Protein AF-A0A1Q7B1U1-F1 (afdb_monomer_lite)

Radius of gyration: 17.88 Å; chains: 1; bounding box: 32×27×49 Å

Foldseek 3Di:
DLVVQAVCQVVVHDDDDAPVSCLVCVVPGPDDDPDDDDLVSDDDDDQDQDDCVVDVPRPNVVSVVVNCCCLDPVNLVVQLCPCCVPRVGHRDHRDRPHDDDD

Sequence (102 aa):
MGATLQMASEKRAYTLTDIGTYLAWKSRVELVALVEGDPELYNVYHVLEPNPKNAPRINVAGGRAFADFMVDTATQRLIGDFGRTRFGRPLFVPDAGKVDRW

Structure (mmCIF, N/CA/C/O backbone):
data_AF-A0A1Q7B1U1-F1
#
_entry.id   AF-A0A1Q7B1U1-F1
#
loop_
_atom_site.group_PDB
_atom_site.id
_atom_site.type_symbol
_atom_site.label_atom_id
_atom_site.label_alt_id
_atom_site.label_comp_id
_atom_site.label_asym_id
_atom_site.label_entity_id
_atom_site.label_seq_id
_atom_site.pdbx_PDB_ins_code
_atom_site.Cartn_x
_atom_site.Cartn_y
_atom_site.Cartn_z
_atom_site.occupancy
_atom_site.B_iso_or_equiv
_atom_site.auth_seq_id
_atom_site.auth_comp_id
_atom_site.auth_asym_id
_atom_site.auth_atom_id
_atom_site.pdbx_PDB_model_num
ATOM 1 N N . MET A 1 1 ? -8.579 9.941 5.973 1.00 89.19 1 MET A N 1
ATOM 2 C CA . MET A 1 1 ? -9.266 8.923 6.797 1.00 89.19 1 MET A CA 1
ATOM 3 C C . MET A 1 1 ? -9.070 9.074 8.311 1.00 89.19 1 MET A C 1
ATOM 5 O O . MET A 1 1 ? -10.010 8.777 9.030 1.00 89.19 1 MET A O 1
ATOM 9 N N . GLY A 1 2 ? -7.938 9.572 8.838 1.00 94.25 2 GLY A N 1
ATOM 10 C CA . GLY A 1 2 ? -7.732 9.697 10.300 1.00 94.25 2 GLY A CA 1
ATOM 11 C C . GLY A 1 2 ? -8.827 10.462 11.068 1.00 94.25 2 GLY A C 1
ATOM 12 O O . GLY A 1 2 ? -9.352 9.956 12.053 1.00 94.25 2 GLY A O 1
ATOM 13 N N . ALA A 1 3 ? -9.254 11.627 10.566 1.00 96.69 3 ALA A N 1
ATOM 14 C CA . ALA A 1 3 ? -10.364 12.383 11.160 1.00 96.69 3 ALA A CA 1
ATOM 15 C C . ALA A 1 3 ? -11.701 11.610 11.140 1.00 96.69 3 ALA A C 1
ATOM 17 O O . ALA A 1 3 ? -12.490 11.718 12.074 1.00 96.69 3 ALA A O 1
ATOM 18 N N . THR A 1 4 ? -11.940 10.792 10.108 1.00 97.56 4 THR A N 1
ATOM 19 C CA . THR A 1 4 ? -13.117 9.912 10.017 1.00 97.56 4 THR A CA 1
ATOM 20 C C . THR A 1 4 ? -13.097 8.853 11.117 1.00 97.56 4 THR A C 1
ATOM 22 O O . THR A 1 4 ? -14.113 8.642 11.770 1.00 97.56 4 THR A O 1
ATOM 25 N N . LEU A 1 5 ? -11.937 8.232 11.370 1.00 98.06 5 LEU A N 1
ATOM 26 C CA . LEU A 1 5 ? -11.771 7.273 12.468 1.00 98.06 5 LEU A CA 1
ATOM 27 C C . LEU A 1 5 ? -11.994 7.925 13.829 1.00 98.06 5 LEU A C 1
ATOM 29 O O . LEU A 1 5 ? -12.694 7.366 14.667 1.00 98.06 5 LEU A O 1
ATOM 33 N N . GLN A 1 6 ? -11.435 9.114 14.040 1.00 97.94 6 GLN A N 1
ATOM 34 C CA . GLN A 1 6 ? -11.639 9.851 15.280 1.00 97.94 6 GLN A CA 1
ATOM 35 C C . GLN A 1 6 ? -13.126 10.157 15.509 1.00 97.94 6 GLN A C 1
ATOM 37 O O . GLN A 1 6 ? -13.664 9.826 16.562 1.00 97.94 6 GLN A O 1
ATOM 42 N N . MET A 1 7 ? -13.816 10.692 14.499 1.00 98.25 7 MET A N 1
ATOM 43 C CA . MET A 1 7 ? -15.244 10.994 14.598 1.00 98.25 7 MET A CA 1
ATOM 44 C C . MET A 1 7 ? -16.090 9.737 14.839 1.00 98.25 7 MET A C 1
ATOM 46 O O . MET A 1 7 ? -17.018 9.770 15.646 1.00 98.25 7 MET A O 1
ATOM 50 N N . ALA A 1 8 ? -15.788 8.628 14.158 1.00 98.50 8 ALA A N 1
ATOM 51 C CA . ALA A 1 8 ? -16.486 7.363 14.373 1.00 98.50 8 ALA A CA 1
ATOM 52 C C . ALA A 1 8 ? -16.271 6.839 15.802 1.00 98.50 8 ALA A C 1
ATOM 54 O O . ALA A 1 8 ? -17.232 6.402 16.433 1.00 98.50 8 ALA A O 1
ATOM 55 N N . SER A 1 9 ? -15.055 6.968 16.343 1.00 98.12 9 SER A N 1
ATOM 56 C CA . SER A 1 9 ? -14.750 6.637 17.739 1.00 98.12 9 SER A CA 1
ATOM 57 C C . SER A 1 9 ? 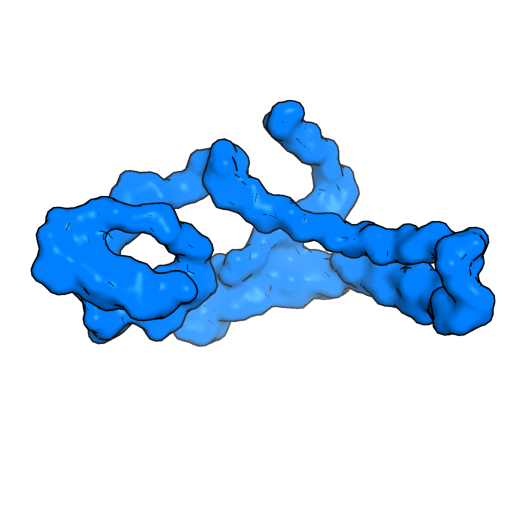-15.574 7.485 18.712 1.00 98.12 9 SER A C 1
ATOM 59 O O . SER A 1 9 ? -16.273 6.939 19.558 1.00 98.12 9 SER A O 1
ATOM 61 N N . GLU A 1 10 ? -15.551 8.813 18.561 1.00 98.12 10 GLU A N 1
ATOM 62 C CA . GLU A 1 10 ? -16.276 9.757 19.428 1.00 98.12 10 GLU A CA 1
ATOM 63 C C . GLU A 1 10 ? -17.796 9.536 19.388 1.00 98.12 10 GLU A C 1
ATOM 65 O O . GLU A 1 10 ? -18.485 9.656 20.400 1.00 98.12 10 GLU A O 1
ATOM 70 N N . LYS A 1 11 ? -18.334 9.186 18.214 1.00 98.38 11 LYS A N 1
ATOM 71 C CA . LYS A 1 11 ? -19.768 8.932 18.018 1.00 98.38 11 LYS A CA 1
ATOM 72 C C . LYS A 1 11 ? -20.191 7.500 18.338 1.00 98.38 11 LYS A C 1
ATOM 74 O O . LYS A 1 11 ? -21.390 7.228 18.301 1.00 98.38 11 LYS A O 1
ATOM 79 N N . ARG A 1 12 ? -19.250 6.600 18.647 1.00 97.75 12 ARG A N 1
ATOM 80 C CA . ARG A 1 12 ? -19.490 5.150 18.774 1.00 97.75 12 ARG A CA 1
ATOM 81 C C . ARG A 1 12 ? -20.206 4.583 17.540 1.00 97.75 12 ARG A C 1
ATOM 83 O O . ARG A 1 12 ? -21.205 3.878 17.650 1.00 97.75 12 ARG A O 1
ATOM 90 N N . ALA A 1 13 ? -19.717 4.959 16.364 1.00 98.31 13 ALA A N 1
ATOM 91 C CA . ALA A 1 13 ? -20.271 4.592 15.067 1.00 98.31 13 ALA A CA 1
ATOM 92 C C . ALA A 1 13 ? -19.333 3.648 14.298 1.00 98.31 13 ALA A C 1
ATOM 94 O O . ALA A 1 13 ? -18.176 3.447 14.668 1.00 98.31 13 ALA A O 1
ATOM 95 N N . TYR A 1 14 ? -19.831 3.103 13.190 1.00 98.31 14 TYR A N 1
ATOM 96 C CA . TYR A 1 14 ? -19.043 2.303 12.254 1.00 98.31 14 TYR A CA 1
ATOM 97 C C . TYR A 1 14 ? -18.458 3.175 11.141 1.00 98.31 14 TYR A C 1
ATOM 99 O O . TYR A 1 14 ? -19.056 4.171 10.734 1.00 98.31 14 TYR A O 1
ATOM 107 N N . THR A 1 15 ? -17.302 2.777 10.615 1.00 98.00 15 THR A N 1
ATOM 108 C CA . THR A 1 15 ? -16.720 3.353 9.399 1.00 98.00 15 THR A CA 1
ATOM 109 C C . THR A 1 15 ? -15.899 2.300 8.668 1.00 98.00 15 THR A C 1
ATOM 111 O O . THR A 1 15 ? -15.296 1.433 9.298 1.00 98.00 15 THR A O 1
ATOM 114 N N . LEU A 1 16 ? -15.829 2.416 7.344 1.00 97.81 16 LEU A N 1
ATOM 115 C CA . LEU A 1 16 ? -14.838 1.715 6.535 1.00 97.81 16 LEU A CA 1
ATOM 116 C C . LEU A 1 16 ? -13.529 2.522 6.525 1.00 97.81 16 LEU A C 1
ATOM 118 O O . LEU A 1 16 ? -13.553 3.755 6.496 1.00 97.81 16 LEU A O 1
ATOM 122 N N . THR A 1 17 ? -12.387 1.841 6.575 1.00 97.31 17 THR A N 1
ATOM 123 C CA . THR A 1 17 ? -11.050 2.443 6.465 1.00 97.31 17 THR A CA 1
ATOM 124 C C . THR A 1 17 ? -10.070 1.427 5.887 1.00 97.31 17 THR A C 1
ATOM 126 O O . THR A 1 17 ? -10.273 0.224 6.030 1.00 97.31 17 THR A O 1
ATOM 129 N N . ASP A 1 18 ? -8.967 1.896 5.305 1.00 96.44 18 ASP A N 1
ATOM 130 C CA . ASP A 1 18 ? -7.839 1.032 4.968 1.00 96.44 18 ASP A CA 1
ATOM 131 C C . ASP A 1 18 ? -7.038 0.628 6.223 1.00 96.44 18 ASP A C 1
ATOM 133 O O . ASP A 1 18 ? -6.997 1.355 7.228 1.00 96.44 18 ASP A O 1
ATOM 137 N N . ILE A 1 19 ? -6.371 -0.530 6.153 1.00 94.88 19 ILE A N 1
ATOM 138 C CA . ILE A 1 19 ? -5.614 -1.106 7.273 1.00 94.88 19 ILE A CA 1
ATOM 139 C C . ILE A 1 19 ? -4.422 -0.233 7.694 1.00 94.88 19 ILE A C 1
ATOM 141 O O . ILE A 1 19 ? -4.100 -0.168 8.880 1.00 94.88 19 ILE A O 1
ATOM 145 N N . GLY A 1 20 ? -3.788 0.477 6.755 1.00 95.12 20 GLY A N 1
ATOM 146 C CA . GLY A 1 20 ? -2.653 1.355 7.038 1.00 95.12 20 GLY A CA 1
ATOM 147 C C . GLY A 1 20 ? -3.057 2.530 7.922 1.00 95.12 20 GLY A C 1
ATOM 148 O O . GLY A 1 20 ? -2.431 2.775 8.958 1.00 95.12 20 GLY A O 1
ATOM 149 N N . THR A 1 21 ? -4.150 3.208 7.568 1.00 96.44 21 THR A N 1
ATOM 150 C CA . THR A 1 21 ? -4.740 4.266 8.393 1.00 96.44 21 THR A CA 1
ATOM 151 C C . THR A 1 21 ? -5.166 3.717 9.754 1.00 96.44 21 THR A C 1
ATOM 153 O O . THR A 1 21 ? -4.828 4.331 10.770 1.00 96.44 21 THR A O 1
ATOM 156 N N . TYR A 1 22 ? -5.854 2.568 9.806 1.00 96.56 22 TYR A N 1
ATOM 157 C CA . TYR A 1 22 ? -6.287 1.979 11.078 1.00 96.56 22 TYR A CA 1
ATOM 158 C C . TYR A 1 22 ? -5.104 1.707 12.010 1.00 96.56 22 TYR A C 1
ATOM 160 O O . TYR A 1 22 ? -5.102 2.178 13.144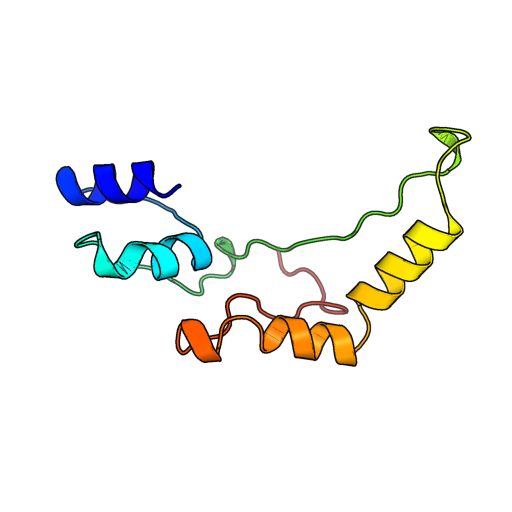 1.00 96.56 22 TYR A O 1
ATOM 168 N N . LEU A 1 23 ? -4.057 1.022 11.537 1.00 95.75 23 LEU A N 1
ATOM 169 C CA . LEU A 1 23 ? -2.885 0.700 12.357 1.00 95.75 23 LEU A CA 1
ATOM 170 C C . LEU A 1 23 ? -2.124 1.952 12.815 1.00 95.75 23 LEU A C 1
ATOM 172 O O . LEU A 1 23 ? -1.627 1.983 13.940 1.00 95.75 23 LEU A O 1
ATOM 176 N N . ALA A 1 24 ? -2.068 3.002 11.992 1.00 95.31 24 ALA A N 1
ATOM 177 C CA . ALA A 1 24 ? -1.454 4.275 12.370 1.00 9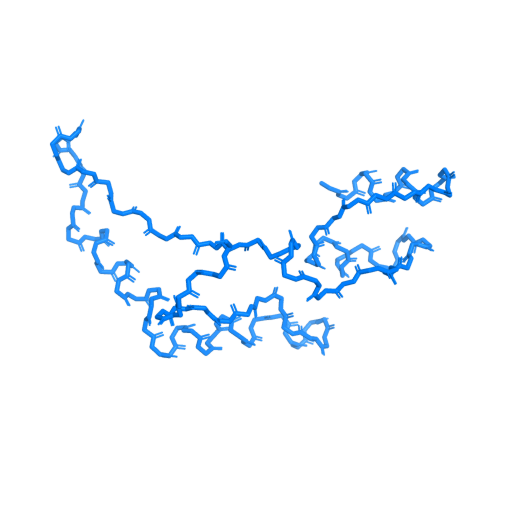5.31 24 ALA A CA 1
ATOM 178 C C . ALA A 1 24 ? -2.241 5.038 13.454 1.00 95.31 24 ALA A C 1
ATOM 180 O O . ALA A 1 24 ? -1.647 5.811 14.208 1.00 95.31 24 ALA A O 1
ATOM 181 N N . TRP A 1 25 ? -3.559 4.830 13.535 1.00 96.31 25 TRP A N 1
ATOM 182 C CA . TRP A 1 25 ? -4.454 5.509 14.478 1.00 96.31 25 TRP A CA 1
ATOM 183 C C . TRP A 1 25 ? -4.932 4.629 15.632 1.00 96.31 25 TRP A C 1
ATOM 185 O O . TRP A 1 25 ? -5.555 5.154 16.547 1.00 96.31 25 TRP A O 1
ATOM 195 N N . LYS A 1 26 ? -4.619 3.329 15.635 1.00 94.56 26 LYS A N 1
ATOM 196 C CA . LYS A 1 26 ? -5.145 2.342 16.590 1.00 94.56 26 LYS A CA 1
ATOM 197 C C . LYS A 1 26 ? -4.951 2.730 18.059 1.00 94.56 26 LYS A C 1
ATOM 199 O O . LYS A 1 26 ? -5.792 2.404 18.880 1.00 94.56 26 LYS A O 1
ATOM 204 N N . SER A 1 27 ? -3.874 3.438 18.400 1.00 95.38 27 SER A N 1
ATOM 205 C CA . SER A 1 27 ? -3.624 3.914 19.771 1.00 95.38 27 SER A CA 1
ATOM 206 C C . SER A 1 27 ? -4.373 5.199 20.152 1.00 95.38 27 SER A C 1
ATOM 208 O O . SER A 1 27 ? -4.277 5.635 21.293 1.00 95.38 27 SER A O 1
ATOM 210 N N . ARG A 1 28 ? -5.073 5.834 19.205 1.00 96.69 28 ARG A N 1
ATOM 211 C CA . ARG A 1 28 ? -5.758 7.131 19.359 1.00 96.69 28 ARG A CA 1
ATOM 212 C C . ARG A 1 28 ? -7.282 7.022 19.317 1.00 96.69 28 ARG A C 1
ATOM 214 O O . ARG A 1 28 ? -7.954 8.034 19.480 1.00 96.69 28 ARG A O 1
ATOM 221 N N . VAL A 1 29 ? -7.818 5.838 19.029 1.00 97.44 29 VAL A N 1
ATOM 222 C CA . VAL A 1 29 ? -9.256 5.585 18.879 1.00 97.44 29 VAL A CA 1
ATOM 223 C C . VAL A 1 29 ? -9.644 4.326 19.644 1.00 97.44 29 VAL A C 1
ATOM 225 O O . VAL A 1 29 ? -8.827 3.427 19.814 1.00 97.44 29 VAL A O 1
ATOM 228 N N . GLU A 1 30 ? -10.907 4.232 20.047 1.00 97.19 30 GLU A N 1
ATOM 229 C CA . GLU A 1 30 ? -11.480 3.058 20.725 1.00 97.19 30 GLU A CA 1
ATOM 230 C C . GLU A 1 30 ? -12.134 2.072 19.736 1.00 97.19 30 GLU A C 1
ATOM 232 O O . GLU A 1 30 ? -12.864 1.161 20.121 1.00 97.19 30 GLU A O 1
ATOM 237 N N . LEU A 1 31 ? -11.882 2.248 18.435 1.00 97.62 31 LEU A N 1
ATOM 238 C CA . LEU A 1 31 ? -12.436 1.408 17.377 1.00 97.62 31 LEU A CA 1
ATOM 239 C C . LEU A 1 31 ? -11.694 0.071 17.260 1.00 97.62 31 LEU A C 1
ATOM 241 O O . LEU A 1 31 ? -10.460 0.005 17.209 1.00 97.62 31 LEU A O 1
ATOM 245 N N . VAL A 1 32 ? -12.466 -0.999 17.100 1.00 96.56 32 VAL A N 1
ATOM 246 C CA . VAL A 1 32 ? -11.971 -2.346 16.801 1.00 96.56 32 VAL A CA 1
ATOM 247 C C . VAL A 1 32 ? -12.356 -2.747 15.380 1.00 96.56 32 VAL A C 1
ATOM 249 O O . VAL A 1 32 ? -13.401 -2.341 14.873 1.00 96.56 32 VAL A O 1
ATOM 252 N N . ALA A 1 33 ? -11.509 -3.541 14.726 1.00 95.44 33 ALA A N 1
ATOM 253 C CA . ALA A 1 33 ? -11.863 -4.150 1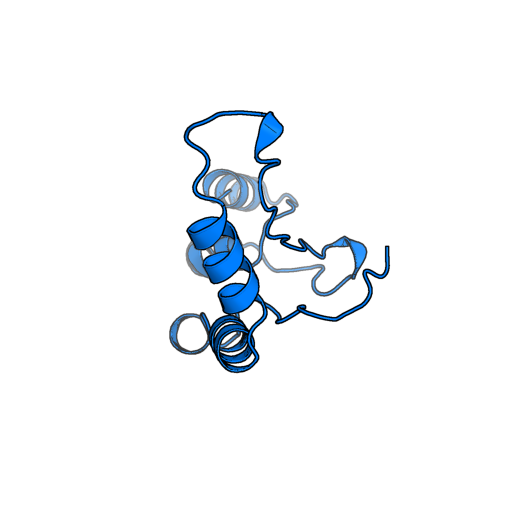3.450 1.00 95.44 33 ALA A CA 1
ATOM 254 C C . ALA A 1 33 ? -12.942 -5.218 13.685 1.00 95.44 33 ALA A C 1
ATOM 256 O O . ALA A 1 33 ? -12.733 -6.143 14.466 1.00 95.44 33 ALA A O 1
ATOM 257 N N . LEU A 1 34 ? -14.092 -5.067 13.028 1.00 96.88 34 LEU A N 1
ATOM 258 C CA . LEU A 1 34 ? -15.202 -6.026 13.106 1.00 96.88 34 LEU A CA 1
ATOM 259 C C . LEU A 1 34 ? -15.264 -6.951 11.893 1.00 96.88 34 LEU A C 1
ATOM 261 O O . LEU A 1 34 ? -15.709 -8.086 12.012 1.00 96.88 34 LEU A O 1
ATOM 265 N N . VAL A 1 35 ? -14.809 -6.458 10.741 1.00 96.38 35 VAL A N 1
ATOM 266 C CA . VAL A 1 35 ? -14.730 -7.196 9.481 1.00 96.38 35 VAL A CA 1
ATOM 267 C C . VAL A 1 35 ? -13.383 -6.867 8.839 1.00 96.38 35 VAL A C 1
ATOM 269 O O . VAL A 1 35 ? -13.046 -5.694 8.679 1.00 96.38 35 VAL A O 1
ATOM 272 N N . GLU A 1 36 ? -12.601 -7.891 8.498 1.00 94.25 36 GLU A N 1
ATOM 273 C CA . GLU A 1 36 ? -11.365 -7.779 7.718 1.00 94.25 36 GLU A CA 1
ATOM 274 C C . GLU A 1 36 ? -11.153 -9.046 6.873 1.00 94.25 36 GLU A C 1
ATOM 276 O O . GLU A 1 36 ? -11.623 -10.122 7.231 1.00 94.25 36 GLU A O 1
ATOM 281 N N . GLY A 1 37 ? -10.430 -8.924 5.756 1.00 90.00 37 GLY A N 1
ATOM 282 C CA . GLY A 1 37 ? -10.017 -10.066 4.928 1.00 90.00 37 GLY A CA 1
ATOM 283 C C . GLY A 1 37 ? -11.031 -10.545 3.886 1.00 90.00 37 GLY A C 1
ATOM 284 O O . GLY A 1 37 ? -10.677 -11.410 3.083 1.00 90.00 37 GLY A O 1
ATOM 285 N N . ASP A 1 38 ? -12.235 -9.970 3.859 1.00 92.31 38 ASP A N 1
ATOM 286 C CA . ASP A 1 38 ? -13.223 -10.240 2.814 1.00 92.31 38 ASP A CA 1
ATOM 287 C C . ASP A 1 38 ? -12.697 -9.792 1.429 1.00 92.31 38 ASP A C 1
ATOM 289 O O . ASP A 1 38 ? -12.166 -8.678 1.330 1.00 92.31 38 ASP A O 1
ATOM 293 N N . PRO A 1 39 ? -12.803 -10.623 0.371 1.00 89.75 39 PRO A N 1
ATOM 294 C CA . PRO A 1 39 ? -12.390 -10.254 -0.983 1.00 89.75 39 PRO A CA 1
ATOM 295 C C . PRO A 1 39 ? -13.048 -8.980 -1.527 1.00 89.75 39 PRO A C 1
ATOM 297 O O . PRO A 1 39 ? -12.402 -8.257 -2.282 1.00 89.75 39 PRO A O 1
ATOM 300 N N . GLU A 1 40 ? -14.279 -8.651 -1.119 1.00 91.75 40 GLU A N 1
ATOM 301 C CA . GLU A 1 40 ? -14.947 -7.400 -1.518 1.00 91.75 40 GLU A CA 1
ATOM 302 C C . GLU A 1 40 ? -14.244 -6.152 -0.958 1.00 91.75 40 GLU A C 1
ATOM 304 O O . GLU A 1 40 ? -14.425 -5.043 -1.459 1.00 91.75 40 GLU A O 1
ATOM 309 N N . LEU A 1 41 ? -13.410 -6.319 0.073 1.00 93.69 41 LEU A N 1
ATOM 310 C CA . LEU A 1 41 ? -12.621 -5.249 0.683 1.00 93.69 41 LEU A CA 1
ATOM 311 C C . LEU A 1 41 ? -11.213 -5.130 0.085 1.00 93.69 41 LEU A C 1
ATOM 313 O O . LEU A 1 41 ? -10.413 -4.315 0.560 1.00 93.69 41 LEU A O 1
ATOM 317 N N . TYR A 1 42 ? -10.868 -5.939 -0.920 1.00 92.25 42 TYR A N 1
ATOM 318 C CA . TYR A 1 42 ? -9.551 -5.870 -1.544 1.00 92.25 42 TYR A CA 1
ATOM 319 C C . TYR A 1 42 ? -9.416 -4.581 -2.351 1.00 92.25 42 TYR A C 1
ATOM 321 O O . TYR A 1 42 ? -10.153 -4.318 -3.296 1.00 92.25 42 TYR A O 1
ATOM 329 N N . ASN A 1 43 ? -8.419 -3.781 -1.983 1.00 94.00 43 ASN A N 1
ATOM 330 C CA . ASN A 1 43 ? -8.033 -2.584 -2.713 1.00 94.00 43 ASN A CA 1
ATOM 331 C C . ASN A 1 43 ? -6.811 -2.904 -3.585 1.00 94.00 43 ASN A C 1
ATOM 333 O O . ASN A 1 43 ? -5.670 -2.745 -3.140 1.00 94.00 43 ASN A O 1
ATOM 337 N N . VAL A 1 44 ? -7.059 -3.440 -4.783 1.00 93.12 44 VAL A N 1
ATOM 338 C CA . VAL A 1 44 ? -6.016 -3.869 -5.729 1.00 93.12 44 VAL A CA 1
ATOM 339 C C . VAL A 1 44 ? -5.412 -2.655 -6.436 1.00 93.12 44 VAL A C 1
ATOM 341 O O . VAL A 1 44 ? -6.118 -1.730 -6.831 1.00 93.12 44 VAL A O 1
ATOM 344 N N . TYR A 1 45 ? -4.087 -2.656 -6.587 1.00 95.19 45 TYR A N 1
ATOM 345 C CA . TYR A 1 45 ? -3.342 -1.583 -7.241 1.00 95.19 45 TYR A CA 1
ATOM 346 C C . TYR A 1 45 ? -2.790 -2.056 -8.583 1.00 95.19 45 TYR A C 1
ATOM 348 O O . TYR A 1 45 ? -2.098 -3.071 -8.648 1.00 95.19 45 TYR A O 1
ATOM 356 N N . HIS A 1 46 ? -2.998 -1.256 -9.629 1.00 94.56 46 HIS A N 1
ATOM 357 C CA . HIS A 1 46 ? -2.432 -1.489 -10.958 1.00 94.56 46 HIS A CA 1
ATOM 358 C C . HIS A 1 46 ? -1.428 -0.397 -11.323 1.00 94.56 46 HIS A C 1
ATOM 360 O O . HIS A 1 46 ? -1.601 0.778 -10.993 1.00 94.56 46 HIS A O 1
ATOM 366 N N . VAL A 1 47 ? -0.382 -0.783 -12.052 1.00 95.44 47 VAL A N 1
ATOM 367 C CA . VAL A 1 47 ? 0.538 0.152 -12.708 1.00 95.44 47 VAL A CA 1
ATOM 368 C C . VAL A 1 47 ? 0.114 0.268 -14.165 1.00 95.44 47 VAL A C 1
ATOM 370 O O . VAL A 1 47 ? 0.042 -0.735 -14.870 1.00 95.44 47 VAL A O 1
ATOM 373 N N . LEU A 1 48 ? -0.184 1.489 -14.609 1.00 95.25 48 LEU A N 1
ATOM 374 C CA . LEU A 1 48 ? -0.641 1.760 -15.970 1.00 95.25 48 LEU A CA 1
ATOM 375 C C . LEU A 1 48 ? 0.428 2.520 -16.746 1.00 95.25 48 LEU A C 1
ATOM 377 O O . LEU A 1 48 ? 0.825 3.621 -16.364 1.00 95.25 48 LEU A O 1
ATOM 381 N N . GLU A 1 49 ? 0.859 1.944 -17.862 1.00 95.38 49 GLU A N 1
ATOM 382 C CA . GLU A 1 49 ? 1.750 2.597 -18.816 1.00 95.38 49 GLU A CA 1
ATOM 383 C C . GLU A 1 49 ? 0.930 3.557 -19.699 1.00 95.38 49 GLU A C 1
ATOM 385 O O . GLU A 1 49 ? 0.025 3.113 -20.414 1.00 95.38 49 GLU A O 1
ATOM 390 N N . PRO A 1 50 ? 1.193 4.879 -19.676 1.00 92.81 50 PRO A N 1
ATOM 391 C CA . PRO A 1 50 ? 0.438 5.818 -20.497 1.00 92.81 50 PRO A CA 1
ATOM 392 C C . PRO A 1 50 ? 0.659 5.568 -21.992 1.00 92.81 50 PRO A C 1
ATOM 394 O O . PRO A 1 50 ? 1.787 5.359 -22.439 1.00 92.81 50 PRO A O 1
ATOM 397 N N . ASN A 1 51 ? -0.409 5.668 -22.788 1.00 95.00 51 ASN A N 1
ATOM 398 C CA . ASN A 1 51 ? -0.314 5.530 -24.240 1.00 95.00 51 ASN A CA 1
ATOM 399 C C . ASN A 1 51 ? 0.600 6.629 -24.828 1.00 95.00 51 ASN A C 1
ATOM 401 O O . ASN A 1 51 ? 0.263 7.811 -24.704 1.00 95.00 51 ASN A O 1
ATOM 405 N N . PRO A 1 52 ? 1.699 6.281 -25.526 1.00 95.12 52 PRO A N 1
ATOM 406 C CA . PRO A 1 52 ? 2.644 7.258 -26.071 1.00 95.12 52 PRO A CA 1
ATOM 407 C C . PRO A 1 52 ? 2.027 8.221 -27.089 1.00 95.12 52 PRO A C 1
ATOM 409 O O . PRO A 1 52 ? 2.542 9.318 -27.288 1.00 95.12 52 PRO A O 1
ATOM 412 N N . LYS A 1 53 ? 0.901 7.851 -27.712 1.00 96.69 53 LYS A N 1
ATOM 413 C CA . LYS A 1 53 ? 0.172 8.724 -28.644 1.00 96.69 53 LYS A CA 1
ATOM 414 C C . LYS A 1 53 ? -0.504 9.910 -27.949 1.00 96.69 53 LYS A C 1
ATOM 416 O O . LYS A 1 53 ? -0.856 10.870 -28.624 1.00 96.69 53 LYS A O 1
ATOM 421 N N . ASN A 1 54 ? -0.683 9.861 -26.626 1.00 96.19 54 ASN A N 1
ATOM 422 C CA . ASN A 1 54 ? -1.401 10.898 -25.885 1.00 96.19 54 ASN A CA 1
ATOM 423 C C . ASN A 1 54 ? -0.547 12.147 -25.613 1.00 96.19 54 ASN A C 1
ATOM 425 O O . ASN A 1 54 ? -1.108 13.222 -25.419 1.00 96.19 54 ASN A O 1
ATOM 429 N N . ALA A 1 55 ? 0.787 12.034 -25.577 1.00 95.56 55 ALA A N 1
ATOM 430 C CA . ALA A 1 55 ? 1.676 13.186 -25.428 1.00 95.56 55 ALA A CA 1
ATOM 431 C C . ALA A 1 55 ? 3.127 12.871 -25.848 1.00 95.56 55 ALA A C 1
ATOM 433 O O . ALA A 1 55 ? 3.669 11.838 -25.456 1.00 95.56 55 ALA A O 1
ATOM 434 N N . PRO A 1 56 ? 3.826 13.804 -26.525 1.00 95.56 56 PRO A N 1
ATOM 435 C CA . PRO A 1 56 ? 5.184 13.578 -27.037 1.00 95.56 56 PRO A CA 1
ATOM 436 C C . PRO A 1 56 ? 6.266 13.508 -25.946 1.00 95.56 56 PRO A C 1
ATOM 438 O O . PRO A 1 56 ? 7.385 13.093 -26.219 1.00 95.56 56 PRO A O 1
ATOM 441 N N . ARG A 1 57 ? 5.957 13.930 -24.711 1.00 96.81 57 ARG A N 1
ATOM 442 C CA . ARG A 1 57 ? 6.896 13.923 -23.573 1.00 96.81 57 ARG A CA 1
ATOM 443 C C . ARG A 1 57 ? 6.798 12.666 -22.702 1.00 96.81 57 ARG A C 1
ATOM 445 O O . ARG A 1 57 ? 7.432 12.612 -21.652 1.00 96.81 57 ARG A O 1
ATOM 452 N N . ILE A 1 58 ? 5.974 11.689 -23.080 1.00 97.38 58 ILE A N 1
ATOM 453 C CA . ILE A 1 58 ? 5.826 10.449 -22.311 1.00 97.38 58 ILE A CA 1
ATOM 454 C C . ILE A 1 58 ? 7.138 9.664 -22.372 1.00 97.38 58 ILE A C 1
ATOM 456 O O . ILE A 1 58 ? 7.608 9.292 -23.446 1.00 97.38 58 ILE A O 1
ATOM 460 N N . ASN A 1 59 ? 7.717 9.384 -21.203 1.00 97.00 59 ASN A N 1
ATOM 461 C CA . ASN A 1 59 ? 8.895 8.533 -21.085 1.00 97.00 59 ASN A CA 1
ATOM 462 C C . ASN A 1 59 ? 8.481 7.055 -21.116 1.00 97.00 59 ASN A C 1
ATOM 464 O O . ASN A 1 59 ? 8.312 6.428 -20.071 1.00 97.00 59 ASN A O 1
ATOM 468 N N . VAL A 1 60 ? 8.311 6.511 -22.322 1.00 97.31 60 VAL A N 1
ATOM 469 C CA . VAL A 1 60 ? 7.885 5.117 -22.533 1.00 97.31 60 VAL A CA 1
ATOM 470 C C . VAL A 1 60 ? 8.856 4.131 -21.889 1.00 97.31 60 VAL A C 1
ATOM 472 O O . VAL A 1 60 ? 8.433 3.243 -21.158 1.00 97.31 60 VAL A O 1
ATOM 475 N N . ALA A 1 61 ? 10.159 4.315 -22.112 1.00 97.06 61 ALA A N 1
ATOM 476 C CA . ALA A 1 61 ? 11.176 3.408 -21.588 1.00 97.06 61 ALA A CA 1
ATOM 477 C C . ALA A 1 61 ? 11.192 3.393 -20.051 1.00 97.06 61 ALA A C 1
ATOM 479 O O . ALA A 1 61 ? 11.251 2.329 -19.443 1.00 97.06 61 ALA A O 1
ATOM 480 N N . GLY A 1 62 ? 11.088 4.567 -19.419 1.00 97.31 62 GLY A N 1
ATOM 481 C CA . GLY A 1 62 ? 11.021 4.682 -17.962 1.00 97.31 62 GLY A CA 1
ATOM 482 C C . GLY A 1 62 ? 9.727 4.115 -17.375 1.00 97.31 62 GLY A C 1
ATOM 483 O O . GLY A 1 62 ? 9.775 3.440 -16.350 1.00 97.31 62 GLY A O 1
ATOM 484 N N . GLY A 1 63 ? 8.588 4.342 -18.038 1.00 96.94 63 GLY A N 1
ATOM 485 C CA . GLY A 1 63 ? 7.307 3.749 -17.649 1.00 96.94 63 GLY A CA 1
ATOM 486 C C . GLY A 1 63 ? 7.364 2.223 -17.664 1.00 96.94 63 GLY A C 1
ATOM 487 O O . GLY A 1 63 ? 6.983 1.592 -16.678 1.00 96.94 63 GLY A O 1
ATOM 488 N N . ARG A 1 64 ? 7.947 1.651 -18.723 1.00 97.44 64 ARG A N 1
ATOM 489 C CA . ARG A 1 64 ? 8.124 0.205 -18.847 1.00 97.44 64 ARG A CA 1
ATOM 490 C C . ARG A 1 64 ? 9.054 -0.371 -17.796 1.00 97.44 64 ARG A C 1
ATOM 492 O O . ARG A 1 64 ? 8.690 -1.327 -17.121 1.00 97.44 64 ARG A O 1
ATOM 499 N N . ALA A 1 65 ? 10.214 0.254 -17.602 1.00 98.25 65 ALA A N 1
ATOM 500 C CA . ALA A 1 65 ? 11.162 -0.165 -16.576 1.00 98.25 65 ALA A CA 1
ATOM 501 C C . ALA A 1 65 ? 10.535 -0.151 -15.172 1.00 98.25 65 ALA A C 1
ATOM 503 O O . ALA A 1 65 ? 10.790 -1.050 -14.375 1.00 98.25 65 ALA A O 1
ATOM 504 N N . PHE A 1 66 ? 9.688 0.839 -14.869 1.00 98.19 66 PHE A N 1
ATOM 505 C CA . PHE A 1 66 ? 8.967 0.893 -13.600 1.00 98.19 66 PHE A CA 1
ATOM 506 C C . PHE A 1 66 ? 7.894 -0.198 -13.488 1.00 98.19 66 PHE A C 1
ATOM 508 O O . PHE A 1 66 ? 7.802 -0.845 -12.448 1.00 98.19 66 PHE A O 1
ATOM 515 N N . ALA A 1 67 ? 7.106 -0.429 -14.542 1.00 97.94 67 ALA A N 1
ATOM 516 C CA . ALA A 1 67 ? 6.104 -1.492 -14.556 1.00 97.94 67 ALA A CA 1
ATOM 517 C C . ALA A 1 67 ? 6.747 -2.873 -14.341 1.00 97.94 67 ALA A C 1
ATOM 519 O O . ALA A 1 67 ? 6.304 -3.618 -13.467 1.00 97.94 67 ALA A O 1
ATOM 520 N N . ASP A 1 68 ? 7.836 -3.165 -15.059 1.00 98.06 68 ASP A N 1
ATOM 521 C CA . ASP A 1 68 ? 8.601 -4.406 -14.914 1.00 98.06 68 ASP A CA 1
ATOM 522 C C . ASP A 1 68 ? 9.211 -4.527 -13.503 1.00 98.06 68 ASP A C 1
ATOM 524 O O . ASP A 1 68 ? 9.113 -5.579 -12.872 1.00 98.06 68 ASP A O 1
ATOM 528 N N . PHE A 1 69 ? 9.763 -3.437 -12.950 1.00 98.25 69 PHE A N 1
ATOM 529 C CA . PHE A 1 69 ? 10.264 -3.405 -11.572 1.00 98.25 69 PHE A CA 1
ATOM 530 C C . PHE A 1 69 ? 9.173 -3.727 -10.547 1.00 98.25 69 PHE A C 1
ATOM 532 O O . PHE A 1 69 ? 9.420 -4.492 -9.617 1.00 98.25 69 PHE A O 1
ATOM 539 N N . MET A 1 70 ? 7.973 -3.163 -10.700 1.00 98.19 70 MET A N 1
ATOM 540 C CA . MET A 1 70 ? 6.879 -3.343 -9.744 1.00 98.19 70 MET A CA 1
ATOM 541 C C . MET A 1 70 ? 6.368 -4.785 -9.697 1.00 98.19 70 MET A C 1
ATOM 543 O O . MET A 1 70 ? 5.940 -5.228 -8.631 1.00 98.19 70 MET A O 1
ATOM 547 N N . VAL A 1 71 ? 6.434 -5.528 -10.806 1.00 97.50 71 VAL A N 1
ATOM 548 C CA . VAL A 1 71 ? 6.003 -6.938 -10.870 1.00 97.50 71 VAL A CA 1
ATOM 549 C C . VAL A 1 71 ? 7.132 -7.943 -10.624 1.00 97.50 71 VAL A C 1
ATOM 551 O O . VAL A 1 71 ? 6.856 -9.136 -10.499 1.00 97.50 71 VAL A O 1
ATOM 554 N N . ASP A 1 72 ? 8.386 -7.491 -10.518 1.00 98.38 72 ASP A N 1
ATOM 555 C CA . ASP A 1 72 ? 9.524 -8.364 -10.234 1.00 98.38 72 ASP A CA 1
ATOM 556 C C . ASP A 1 72 ? 9.370 -9.106 -8.894 1.00 98.38 72 ASP A C 1
ATOM 558 O O . ASP A 1 72 ? 8.847 -8.583 -7.905 1.00 98.38 72 ASP A O 1
ATOM 562 N N . THR A 1 73 ? 9.877 -10.340 -8.839 1.00 98.00 73 THR A N 1
ATOM 563 C CA . THR A 1 73 ? 9.739 -11.204 -7.658 1.00 98.00 73 THR A CA 1
ATOM 564 C C . THR A 1 73 ? 10.390 -10.595 -6.414 1.00 98.00 73 THR A C 1
ATOM 566 O O . THR A 1 73 ? 9.8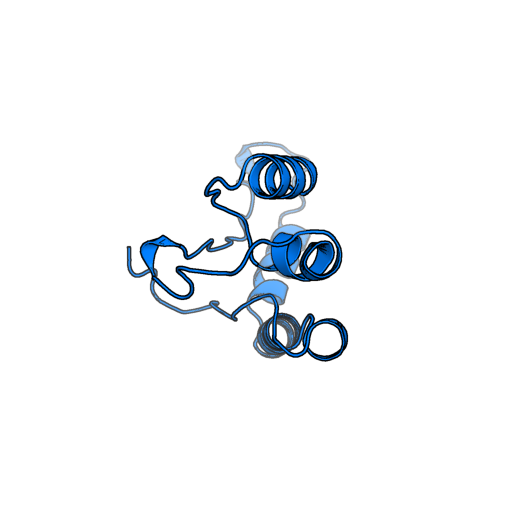43 -10.727 -5.316 1.00 98.00 73 THR A O 1
ATOM 569 N N . ALA A 1 74 ? 11.543 -9.929 -6.542 1.00 98.25 74 ALA A N 1
ATOM 570 C CA . ALA A 1 74 ? 12.206 -9.301 -5.402 1.00 98.25 74 ALA A CA 1
ATOM 571 C C . ALA A 1 74 ? 11.412 -8.090 -4.894 1.00 98.25 74 ALA A C 1
ATOM 573 O O . ALA A 1 74 ? 11.244 -7.925 -3.683 1.00 98.25 74 ALA A O 1
ATOM 574 N N . THR A 1 75 ? 10.850 -7.295 -5.805 1.00 98.44 75 THR A N 1
ATOM 575 C CA . THR A 1 75 ? 9.994 -6.153 -5.461 1.00 98.44 75 THR A CA 1
ATOM 576 C C . THR A 1 75 ? 8.698 -6.598 -4.792 1.00 98.44 75 THR A C 1
ATOM 578 O O . THR A 1 75 ? 8.311 -6.046 -3.765 1.00 98.44 75 THR A O 1
ATOM 581 N N . GLN A 1 76 ? 8.051 -7.647 -5.302 1.00 98.38 76 GLN A N 1
ATOM 582 C CA . GLN A 1 76 ? 6.851 -8.218 -4.688 1.00 98.38 76 GLN A CA 1
ATOM 583 C C . GLN A 1 76 ? 7.131 -8.736 -3.268 1.00 98.38 76 GLN A C 1
ATOM 585 O O . GLN A 1 76 ? 6.319 -8.525 -2.369 1.00 98.38 76 GLN A O 1
ATOM 590 N N . ARG A 1 77 ? 8.305 -9.333 -3.011 1.00 98.06 77 ARG A N 1
ATOM 591 C CA . ARG A 1 77 ? 8.722 -9.699 -1.642 1.00 98.06 77 ARG A CA 1
ATOM 592 C C . ARG A 1 77 ? 8.874 -8.471 -0.745 1.00 98.06 77 ARG A C 1
ATOM 594 O O . ARG A 1 77 ? 8.316 -8.460 0.347 1.00 98.06 77 ARG A O 1
ATOM 601 N N . LEU A 1 78 ? 9.543 -7.421 -1.228 1.00 98.06 78 LEU A N 1
ATOM 602 C CA . LEU A 1 78 ? 9.688 -6.159 -0.492 1.00 98.06 78 LEU A CA 1
ATOM 603 C C . LEU A 1 78 ? 8.320 -5.565 -0.113 1.00 98.06 78 LEU A C 1
ATOM 605 O O . LEU A 1 78 ? 8.121 -5.154 1.030 1.00 98.06 78 LEU A O 1
ATOM 609 N N . ILE A 1 79 ? 7.367 -5.559 -1.050 1.00 98.06 79 ILE A N 1
ATOM 610 C CA . ILE A 1 79 ? 5.989 -5.106 -0.814 1.00 98.06 79 ILE A CA 1
ATOM 611 C C . ILE A 1 79 ? 5.332 -5.937 0.298 1.00 98.06 79 ILE A C 1
ATOM 613 O O . ILE A 1 79 ? 4.752 -5.371 1.224 1.00 98.06 79 ILE A O 1
ATOM 617 N N . GLY A 1 80 ? 5.466 -7.265 0.247 1.00 97.31 80 GLY A N 1
ATOM 618 C CA . GLY A 1 80 ? 4.903 -8.183 1.242 1.00 97.31 80 GLY A CA 1
ATOM 619 C C . GLY A 1 80 ? 5.572 -8.144 2.620 1.00 97.31 80 GLY A C 1
ATOM 620 O O . GLY A 1 80 ? 5.013 -8.677 3.583 1.00 97.31 80 GLY A O 1
ATOM 621 N N . ASP A 1 81 ? 6.741 -7.516 2.735 1.00 97.81 81 ASP A N 1
ATOM 622 C CA . ASP A 1 81 ? 7.450 -7.298 4.000 1.00 97.81 81 ASP A CA 1
ATOM 623 C C . ASP A 1 81 ? 7.251 -5.894 4.571 1.00 97.81 81 ASP A C 1
ATOM 625 O O . ASP A 1 81 ? 7.479 -5.651 5.764 1.00 97.81 81 ASP A O 1
ATOM 629 N N . PHE A 1 82 ? 6.755 -4.970 3.752 1.00 97.50 82 PHE A N 1
ATOM 630 C CA . PHE A 1 82 ? 6.545 -3.595 4.153 1.00 97.50 82 PHE A CA 1
ATOM 631 C C . PHE A 1 82 ? 5.561 -3.486 5.329 1.00 97.50 82 PHE A C 1
ATOM 633 O O . PHE A 1 82 ? 4.436 -3.990 5.307 1.00 97.50 82 PHE A O 1
ATOM 640 N N . GLY A 1 83 ? 5.997 -2.788 6.380 1.00 96.12 83 GLY A N 1
ATOM 641 C CA . GLY A 1 83 ? 5.203 -2.517 7.579 1.00 96.12 83 GLY A CA 1
ATOM 642 C C . GLY A 1 83 ? 5.316 -3.553 8.698 1.00 96.12 83 GLY A C 1
ATOM 643 O O . GLY A 1 83 ? 4.998 -3.205 9.836 1.00 96.12 83 GLY A O 1
ATOM 644 N N . ARG A 1 84 ? 5.856 -4.757 8.444 1.00 95.81 84 ARG A N 1
ATOM 645 C CA . ARG A 1 84 ? 5.969 -5.828 9.456 1.00 95.81 84 ARG A CA 1
ATOM 646 C C . ARG A 1 84 ? 6.644 -5.361 10.745 1.00 95.81 84 ARG A C 1
ATOM 648 O O . ARG A 1 84 ? 6.059 -5.486 11.814 1.00 95.81 84 ARG A O 1
ATOM 655 N N . THR A 1 85 ? 7.830 -4.761 10.647 1.00 95.31 85 THR A N 1
ATOM 656 C CA . THR A 1 85 ? 8.605 -4.300 11.814 1.00 95.31 85 THR A CA 1
ATOM 657 C C . THR A 1 85 ? 7.870 -3.240 12.632 1.00 95.31 85 THR A C 1
ATOM 659 O O . THR A 1 85 ? 7.987 -3.206 13.852 1.00 95.31 85 THR A O 1
ATOM 662 N N . ARG A 1 86 ? 7.108 -2.361 11.972 1.00 94.56 86 ARG A N 1
ATOM 663 C CA . ARG A 1 86 ? 6.449 -1.224 12.626 1.00 94.56 86 ARG A CA 1
ATOM 664 C C . ARG A 1 86 ? 5.085 -1.584 13.210 1.00 94.56 86 ARG A C 1
ATOM 666 O O . ARG A 1 86 ? 4.706 -1.028 14.234 1.00 94.56 86 ARG A O 1
ATOM 673 N N . PHE A 1 87 ? 4.341 -2.458 12.541 1.00 94.50 87 PHE A N 1
ATOM 674 C CA . PHE A 1 87 ? 2.934 -2.713 12.847 1.00 94.50 87 PHE A CA 1
ATOM 675 C C . PHE A 1 87 ? 2.636 -4.168 13.235 1.00 94.50 87 PHE A C 1
ATOM 677 O O . PHE A 1 87 ? 1.483 -4.502 13.493 1.00 94.50 87 PHE A O 1
ATOM 684 N N . GLY A 1 88 ? 3.644 -5.045 13.255 1.00 93.81 88 GLY A N 1
ATOM 685 C CA . GLY A 1 88 ? 3.502 -6.470 13.576 1.00 93.81 88 GLY A CA 1
ATOM 686 C C . GLY A 1 88 ? 2.849 -7.311 12.472 1.00 93.81 88 GLY A C 1
ATOM 687 O O . GLY A 1 88 ? 2.728 -8.523 12.618 1.00 93.81 88 GLY A O 1
ATOM 688 N N . ARG A 1 89 ? 2.437 -6.691 11.359 1.00 93.75 89 ARG A N 1
ATOM 689 C CA . ARG A 1 89 ? 1.825 -7.339 10.189 1.00 93.75 89 ARG A CA 1
ATOM 690 C C . ARG A 1 89 ? 2.201 -6.593 8.902 1.00 93.75 89 ARG A C 1
ATOM 692 O O . ARG A 1 89 ? 2.526 -5.405 8.983 1.00 93.75 89 ARG A O 1
ATOM 699 N N . PRO A 1 90 ? 2.176 -7.252 7.730 1.00 95.25 90 PRO A N 1
ATOM 700 C CA . PRO A 1 90 ? 2.366 -6.560 6.461 1.00 95.25 90 PRO A CA 1
ATOM 701 C C . PRO A 1 90 ? 1.203 -5.602 6.184 1.00 95.25 90 PRO A C 1
ATOM 703 O O . PRO A 1 90 ? 0.063 -5.871 6.573 1.00 95.25 90 PRO A O 1
ATOM 706 N N . LEU A 1 91 ? 1.500 -4.487 5.513 1.00 95.81 91 LEU A N 1
ATOM 707 C CA . LEU A 1 91 ? 0.486 -3.521 5.071 1.00 95.81 91 LEU A CA 1
ATOM 708 C C . LEU A 1 91 ? -0.088 -3.840 3.692 1.00 95.81 91 LEU A C 1
ATOM 710 O O . LEU A 1 91 ? -1.220 -3.463 3.406 1.00 95.81 91 LEU A O 1
ATOM 714 N N . PHE A 1 92 ? 0.685 -4.529 2.857 1.00 96.56 92 PHE A N 1
ATOM 715 C CA . PHE A 1 92 ? 0.306 -4.889 1.498 1.00 96.56 92 PHE A CA 1
ATOM 716 C C . PHE A 1 92 ? 0.489 -6.387 1.283 1.00 96.56 92 PHE A C 1
ATOM 718 O O . PHE A 1 92 ? 1.347 -7.022 1.902 1.00 96.56 92 PHE A O 1
ATOM 725 N N . VAL A 1 93 ? -0.327 -6.946 0.394 1.00 95.06 93 VAL A N 1
ATOM 726 C CA . VAL A 1 93 ? -0.247 -8.345 -0.022 1.00 95.06 93 VAL A CA 1
ATOM 727 C C . VAL A 1 93 ? 0.222 -8.366 -1.477 1.00 95.06 93 VAL A C 1
ATOM 729 O O . VAL A 1 93 ? -0.406 -7.710 -2.305 1.00 95.06 93 VAL A O 1
ATOM 732 N N . PRO A 1 94 ? 1.312 -9.080 -1.806 1.00 96.50 94 PRO A N 1
ATOM 733 C CA . PRO A 1 94 ? 1.786 -9.191 -3.182 1.00 96.50 94 PRO A CA 1
ATOM 734 C C . PRO A 1 94 ? 0.746 -9.855 -4.081 1.00 96.50 94 PRO A C 1
ATOM 736 O O . PRO A 1 94 ? 0.156 -10.872 -3.699 1.00 96.50 94 PRO A O 1
ATOM 739 N N . ASP A 1 95 ? 0.550 -9.303 -5.274 1.00 95.25 95 ASP A N 1
ATOM 740 C CA . ASP A 1 95 ? -0.557 -9.675 -6.163 1.00 95.25 95 ASP A CA 1
ATOM 741 C C . ASP A 1 95 ? -0.161 -9.816 -7.639 1.00 95.25 95 ASP A C 1
ATOM 743 O O . ASP A 1 95 ? -0.936 -10.322 -8.446 1.00 95.25 95 ASP A O 1
ATOM 747 N N . ALA A 1 96 ? 1.073 -9.451 -8.006 1.00 95.56 96 ALA A N 1
ATOM 748 C CA . ALA A 1 96 ? 1.514 -9.527 -9.395 1.00 95.56 96 ALA A CA 1
ATOM 749 C C . ALA A 1 96 ? 1.378 -10.949 -9.974 1.00 95.56 96 ALA A C 1
ATOM 751 O O . ALA A 1 96 ? 1.775 -11.938 -9.354 1.00 95.56 96 ALA A O 1
ATOM 752 N N . GLY A 1 97 ? 0.832 -11.035 -11.190 1.00 91.19 97 GLY A N 1
ATOM 753 C CA . GLY A 1 97 ? 0.649 -12.290 -11.923 1.00 91.19 97 GLY A CA 1
ATOM 754 C C . GLY A 1 97 ? -0.547 -13.134 -11.476 1.00 91.19 97 GLY A C 1
ATOM 755 O O . GLY A 1 97 ? -0.753 -14.218 -12.023 1.00 91.19 97 GLY A O 1
ATOM 756 N N . LYS A 1 98 ? -1.342 -12.671 -10.505 1.00 91.06 98 LYS A N 1
ATOM 757 C CA . LYS A 1 98 ? -2.596 -13.330 -10.137 1.00 91.06 98 LYS A CA 1
ATOM 758 C C . LYS A 1 98 ? -3.729 -12.864 -11.045 1.00 91.06 98 LYS A C 1
ATOM 760 O O . LYS A 1 98 ? -3.706 -11.766 -11.588 1.00 91.06 98 LYS A O 1
ATOM 765 N N . VAL A 1 99 ? -4.704 -13.749 -11.229 1.00 87.25 99 VAL A N 1
ATOM 766 C CA . VAL A 1 99 ? -5.946 -13.405 -11.918 1.00 87.25 99 VAL A CA 1
ATOM 767 C C . VAL A 1 99 ? -6.833 -12.674 -10.931 1.00 87.25 99 VAL A C 1
ATOM 769 O O . VAL A 1 99 ? -7.111 -13.188 -9.845 1.00 87.25 99 VAL A O 1
ATOM 772 N N . ASP A 1 100 ? -7.281 -11.508 -11.355 1.00 81.56 100 ASP A N 1
ATOM 773 C CA . ASP A 1 100 ? -8.280 -10.711 -10.676 1.00 81.56 100 ASP A CA 1
ATOM 774 C C . ASP A 1 100 ? -9.588 -11.512 -10.518 1.00 81.56 100 ASP A C 1
ATOM 776 O O . ASP A 1 100 ? -10.120 -12.048 -11.491 1.00 81.56 100 ASP A O 1
ATOM 780 N N . ARG A 1 101 ? -10.075 -11.667 -9.279 1.00 71.38 101 ARG A N 1
ATOM 781 C CA . ARG A 1 101 ? -11.195 -12.573 -8.934 1.00 71.38 101 ARG A CA 1
ATOM 782 C C . ARG A 1 101 ? -12.539 -11.872 -8.690 1.00 71.38 101 ARG A C 1
ATOM 784 O O . ARG A 1 101 ? -13.369 -12.431 -7.976 1.00 71.38 101 ARG A O 1
ATOM 791 N N . TRP A 1 102 ? -12.731 -10.670 -9.223 1.00 66.12 102 TRP A N 1
ATOM 792 C CA . TRP A 1 102 ? -13.997 -9.937 -9.106 1.00 66.12 102 TRP A CA 1
ATOM 793 C C . TRP A 1 102 ? -15.054 -10.407 -10.106 1.00 66.12 102 TRP A C 1
ATOM 795 O O . TRP A 1 102 ? -14.690 -10.756 -11.253 1.00 66.12 102 TRP A O 1
#

pLDDT: mean 95.31, std 4.61, range [66.12, 98.5]

Secondary structure (DSSP, 8-state):
-HHHHHHHHHHT------HHHHHHHTTT-----SS---GGG-------PPPGGG-TT--HHHHHHHHHHHHSHHHHHHHHHTTHHHHSS-S----TTPPP--

=== Feature glossary ===
The features interleaved in this record are:

— What the protein is —

Sequence gives the chain of amino acids in standard one-letter code (A=alanine, C=cysteine, …, Y=tyrosine), re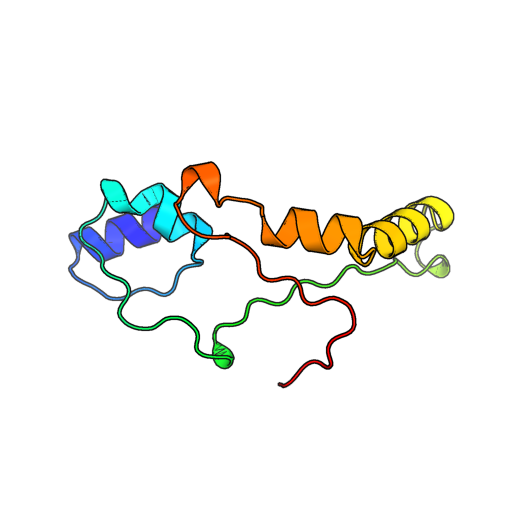ad N→C. It is the only feature that is directly encoded by the gene; all structural features are derived from the folded form of this sequence.

Database cross-references. InterPro integrates a dozen domain/family signature databases into unified entries with residue-range hits. GO terms attach function/process/location labels with evidence codes. CATH codes position the fold in a four-level structural taxonomy. Organism is the NCBI-taxonomy species name.

— Where its atoms are —

Atomic coordinates in PDBx/mmCIF format — the same representation the Protein Data Bank distributes. Each line of the _atom_site loop places one backbone atom in Cartesian space (units: ångströms, origin: arbitrary).

The six renders are orthographic views along the three Cartesian axes in both directions. Representation (cartoon, sticks, or surface) and color scheme (sequence-rainbow or by-chain) vary across proteins so the training set covers all the common visualization conventions.

— Local backbone conformation —

Eight-state secondary structure (DSSP): H is the canonical α-helix, G the tighter 3₁₀-helix, I the wider π-helix; E/B are β-structure, T and S are turns and bends, and '-' is everything else. DSSP derives these from the pattern of main-chain N–H···O=C hydrogen bonds, not from the sequence.

P-SEA three-state annotation labels each residue as helix, strand, or coil based purely on the geometry of the Cα trace. It serves as a fallback when the full backbone (and thus DSSP) is unavailable.

The φ/ψ torsion pair specifies the backbone conformation at each residue. φ rotates about the N–Cα bond, ψ about the Cα–C bond. Steric clashes forbid most of the (φ, ψ) plane — the allowed regions (α-helix basin, β-sheet basin, left-handed helix) are the Ramachandran-allowed regions.

— Global shape and packing —

The geometric summary reports three shape descriptors. Rg (radius of gyration) measures how spread out the Cα atoms are about their centre of mass; compact globular proteins have small Rg, elongated or unfolded ones large. Cα contacts (<8 Å, |i−j|>4) count long-range residue pairs in spatial proximity — high for tightly packed folds, near zero for rods or random coil. The bounding-box extents give the protein's footprint along x, y, z in Å.

Solvent-accessible surface area (SASA) is the area in Å² traced out by the centre of a 1.4 Å probe sphere (a water molecule) rolled over the protein's van der Waals surface (Shrake–Rupley / Lee–Richards construction). Buried residues have near-zero SASA; fully exposed residues can exceed 200 Å². The total SASA scales roughly with the number of surface residues.

The contact map is a binary N×N matrix image: pixel (i, j) is dark where Cα_i and Cα_j are within 8 Å and |i−j|>4. Because the |i−j|>4 filter removes local helical contacts, off-diagonal stripes parallel to the main diagonal indicate parallel β-sheets; stripes perpendicular to it indicate antiparallel β-sheets. The Ramachandran plot scatters every residue's (φ, ψ) pair against the sterically allowed regions. The PAE heatmap renders the predicted-aligned-error matrix.

— Structural neighborhood —

3Di is Foldseek's structural alphabet. Each residue is assigned one of twenty discrete states based on how its Cα sits relative to its spatial (not sequential) neighbors. Aligning 3Di strings finds structural homologs roughly as well as full 3D superposition, but orders of magnitude faster.

Nearest PDB neighbors are the top structural matches found by Foldseek when searching this structure against the entire Protein Data Bank. Each hit reports a TM-score (0 to 1; >0.5 almost always implies the same fold) and an E-value. These are *structural* homologs — they may share no detectable sequence similarity.

— Confidence and disorder —

For AlphaFold models, the B-factor field carries pLDDT — the model's own estimate of local accuracy on a 0–100 scale. Regions with pLDDT<50 should be treated as essentially unmodeled; they often correspond to intrinsically disordered segments.

Crystallographic B-factors measure how much each atom's electron density is smeared out, in Å². They rise in mobile loops and surface residues and fall in the buried interior. In AlphaFold models this column is repurposed to hold pLDDT instead.

Predicted aligned error is AlphaFold's pairwise confidence. Unlike pLDDT (per-residue), PAE is per-residue-pair and captures whether two parts of the structure are correctly placed relative to each other. Units are ångströms of expected positional error.